Protein AF-A0A7V9C7K5-F1 (afdb_monomer_lite)

Structure (mmCIF, N/CA/C/O backbone):
data_AF-A0A7V9C7K5-F1
#
_entry.id   AF-A0A7V9C7K5-F1
#
loop_
_atom_site.group_PDB
_atom_site.id
_atom_site.type_symbol
_atom_site.label_atom_id
_atom_site.label_alt_id
_atom_site.label_comp_id
_atom_site.label_asym_id
_atom_site.label_entity_id
_atom_site.label_seq_id
_atom_site.pdbx_PDB_ins_code
_atom_site.Cartn_x
_atom_site.Cartn_y
_atom_site.Cartn_z
_atom_site.occupancy
_atom_site.B_iso_or_equiv
_atom_site.auth_seq_id
_atom_site.auth_comp_id
_atom_site.auth_asym_id
_atom_site.auth_atom_id
_atom_site.pdbx_PDB_model_num
ATOM 1 N N . MET A 1 1 ? -25.939 -5.970 -21.299 1.00 39.88 1 MET A N 1
ATOM 2 C CA . MET A 1 1 ? -26.131 -7.167 -20.452 1.00 39.88 1 MET A CA 1
ATOM 3 C C . MET A 1 1 ? -26.220 -6.704 -18.999 1.00 39.88 1 MET A C 1
ATOM 5 O O . MET A 1 1 ? -25.202 -6.339 -18.429 1.00 39.88 1 MET A O 1
ATOM 9 N N . GLN A 1 2 ? -27.435 -6.570 -18.451 1.00 44.00 2 GLN A N 1
ATOM 10 C CA . GLN A 1 2 ? -27.662 -6.111 -17.072 1.00 44.00 2 GLN A CA 1
ATOM 11 C C . GLN A 1 2 ? -27.329 -7.245 -16.097 1.00 44.00 2 GLN A C 1
ATOM 13 O O . GLN A 1 2 ? -27.963 -8.296 -16.123 1.00 44.00 2 GLN A O 1
ATOM 18 N N . VAL A 1 3 ? -26.332 -7.040 -15.238 1.00 47.56 3 VAL A N 1
ATOM 19 C CA . VAL A 1 3 ? -26.107 -7.907 -14.076 1.00 47.56 3 VAL A CA 1
ATOM 20 C C . VAL A 1 3 ? -27.275 -7.720 -13.092 1.00 47.56 3 VAL A C 1
ATOM 22 O O . VAL A 1 3 ? -27.570 -6.576 -12.738 1.00 47.56 3 VAL A O 1
ATOM 25 N N . PRO A 1 4 ? -27.974 -8.790 -12.666 1.00 46.19 4 PRO A N 1
ATOM 26 C CA . PRO A 1 4 ? -29.141 -8.668 -11.796 1.00 46.19 4 PRO A CA 1
ATOM 27 C C . PRO A 1 4 ? -28.734 -8.042 -10.456 1.00 46.19 4 PRO A C 1
ATOM 29 O O . PRO A 1 4 ? -27.679 -8.361 -9.915 1.00 46.19 4 PRO A O 1
ATOM 32 N N . ALA A 1 5 ? -29.564 -7.159 -9.895 1.00 57.00 5 ALA A N 1
ATOM 33 C CA . ALA A 1 5 ? -29.251 -6.371 -8.694 1.00 57.00 5 ALA A CA 1
ATOM 34 C C . ALA A 1 5 ? -28.747 -7.208 -7.491 1.00 57.00 5 ALA A C 1
ATOM 36 O O . ALA A 1 5 ? -27.922 -6.732 -6.708 1.00 57.00 5 ALA A O 1
ATOM 37 N N . LEU A 1 6 ? -29.169 -8.476 -7.399 1.00 57.75 6 LEU A N 1
ATOM 38 C CA . LEU A 1 6 ? -28.705 -9.467 -6.420 1.00 57.75 6 LEU A CA 1
ATOM 39 C C . LEU A 1 6 ? -27.199 -9.775 -6.519 1.00 57.75 6 LEU A C 1
ATOM 41 O O . LEU A 1 6 ? -26.538 -9.899 -5.489 1.00 57.75 6 LEU A O 1
ATOM 45 N N . SER A 1 7 ? -26.625 -9.843 -7.726 1.00 68.75 7 SER A N 1
ATOM 46 C CA . SER A 1 7 ? -25.187 -10.095 -7.898 1.00 68.75 7 SER A CA 1
ATOM 47 C C . SER A 1 7 ? -24.347 -8.882 -7.500 1.00 68.75 7 SER A C 1
ATOM 49 O O . SER A 1 7 ? -23.262 -9.035 -6.940 1.00 68.75 7 SER A O 1
ATOM 51 N N . ARG A 1 8 ? -24.870 -7.668 -7.718 1.00 66.44 8 ARG A N 1
ATOM 52 C CA . ARG A 1 8 ? -24.207 -6.417 -7.333 1.00 66.44 8 ARG A CA 1
ATOM 53 C C . ARG A 1 8 ? -24.198 -6.232 -5.816 1.00 66.44 8 ARG A C 1
ATOM 55 O O . ARG A 1 8 ? -23.147 -5.931 -5.260 1.00 66.44 8 ARG A O 1
ATOM 62 N N . ALA A 1 9 ? -25.324 -6.469 -5.143 1.00 70.50 9 ALA A N 1
ATOM 63 C CA . ALA A 1 9 ? -25.406 -6.401 -3.684 1.00 70.50 9 ALA A CA 1
ATOM 64 C C . ALA A 1 9 ? -24.501 -7.449 -3.012 1.00 70.50 9 ALA A C 1
ATOM 66 O O . ALA A 1 9 ? -23.705 -7.102 -2.142 1.00 70.50 9 ALA A O 1
ATOM 67 N N . ALA A 1 10 ? -24.528 -8.703 -3.477 1.00 69.06 10 ALA A N 1
ATOM 68 C CA . ALA A 1 10 ? -23.636 -9.752 -2.980 1.00 69.06 10 ALA A CA 1
ATOM 69 C C . ALA A 1 10 ? -22.152 -9.425 -3.225 1.00 69.06 10 ALA A C 1
ATOM 71 O O . ALA A 1 10 ? -21.309 -9.662 -2.359 1.00 69.06 10 ALA A O 1
ATOM 72 N N . HIS A 1 11 ? -21.817 -8.826 -4.374 1.00 66.25 11 HIS A N 1
ATOM 73 C CA . HIS A 1 11 ? -20.457 -8.374 -4.657 1.00 66.25 11 HIS A CA 1
ATOM 74 C C . HIS A 1 11 ? -20.013 -7.266 -3.689 1.00 66.25 11 HIS A C 1
ATOM 76 O O . HIS A 1 11 ? -18.880 -7.309 -3.198 1.00 66.25 11 HIS A O 1
ATOM 82 N N . LEU A 1 12 ? -20.874 -6.288 -3.405 1.00 70.06 12 LEU A N 1
ATOM 83 C CA . LEU A 1 12 ? -20.567 -5.206 -2.469 1.00 70.06 12 LEU A CA 1
ATOM 84 C C . LEU A 1 12 ? -20.406 -5.733 -1.041 1.00 70.06 12 LEU A C 1
ATOM 86 O O . LEU A 1 12 ? -19.430 -5.384 -0.388 1.00 70.06 12 LEU A O 1
ATOM 90 N N . VAL A 1 13 ? -21.274 -6.645 -0.597 1.00 65.94 13 VAL A N 1
ATOM 91 C CA . VAL A 1 13 ? -21.163 -7.324 0.706 1.00 65.94 13 VAL A CA 1
ATOM 92 C C . VAL A 1 13 ? -19.865 -8.130 0.798 1.00 65.94 13 VAL A C 1
ATOM 94 O O . VAL A 1 13 ? -19.147 -8.038 1.789 1.00 65.94 13 VAL A O 1
ATOM 97 N N . ARG A 1 14 ? -19.489 -8.861 -0.257 1.00 68.06 14 ARG A N 1
ATOM 98 C CA . ARG A 1 14 ? -18.212 -9.586 -0.296 1.00 68.06 14 ARG A CA 1
ATOM 99 C C . ARG A 1 14 ? -17.014 -8.641 -0.217 1.00 68.06 14 ARG A C 1
ATOM 101 O O . ARG A 1 14 ? -16.077 -8.932 0.516 1.00 68.06 14 ARG A O 1
ATOM 108 N N . ARG A 1 15 ? -17.037 -7.516 -0.943 1.00 67.19 15 ARG A N 1
ATOM 109 C CA . ARG A 1 15 ? -15.987 -6.484 -0.855 1.00 67.19 15 ARG A CA 1
ATOM 110 C C . ARG A 1 15 ? -15.932 -5.859 0.537 1.00 67.19 15 ARG A C 1
ATOM 112 O O . ARG A 1 15 ? -14.847 -5.692 1.073 1.00 67.19 15 ARG A O 1
ATOM 119 N N . PHE A 1 16 ? -17.086 -5.582 1.133 1.00 60.59 16 PHE A N 1
ATOM 120 C CA . PHE A 1 16 ? -17.205 -5.056 2.488 1.00 60.59 16 PHE A CA 1
ATOM 121 C C . PHE A 1 16 ? -16.574 -6.000 3.516 1.00 60.59 16 PHE A C 1
ATOM 123 O O . PHE A 1 16 ? -15.727 -5.574 4.293 1.00 60.59 16 PHE A O 1
ATOM 130 N N . PHE A 1 17 ? -16.889 -7.297 3.465 1.00 57.97 17 PHE A N 1
ATOM 131 C CA . PHE A 1 17 ? -16.252 -8.285 4.337 1.00 57.97 17 PHE A CA 1
ATOM 132 C C . PHE A 1 17 ? -14.771 -8.515 4.010 1.00 57.97 17 PHE A C 1
ATOM 134 O O . PHE A 1 17 ? -14.002 -8.786 4.920 1.00 57.97 17 PHE A O 1
ATOM 141 N N . GLN A 1 18 ? -14.333 -8.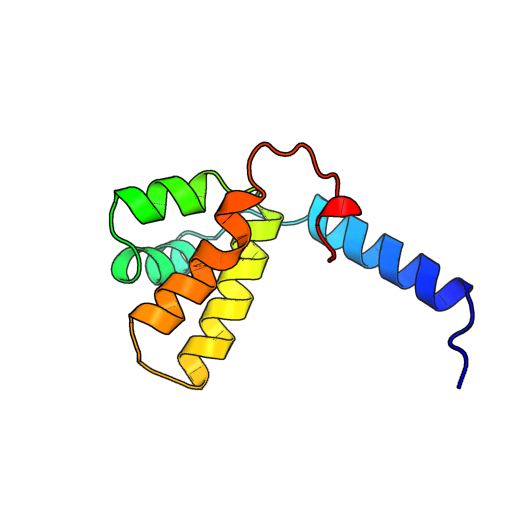374 2.755 1.00 65.12 18 GLN A N 1
ATOM 142 C CA . GLN A 1 18 ? -12.905 -8.427 2.401 1.00 65.12 18 GLN A CA 1
ATOM 143 C C . GLN A 1 18 ? -12.110 -7.247 2.971 1.00 65.12 18 GLN A C 1
ATOM 145 O O . GLN A 1 18 ? -10.961 -7.432 3.355 1.00 65.12 18 GLN A O 1
ATOM 150 N N . VAL A 1 19 ? -12.723 -6.064 3.051 1.00 63.53 19 VAL A N 1
ATOM 151 C CA . VAL A 1 19 ? -12.152 -4.885 3.717 1.00 63.53 19 VAL A CA 1
ATOM 152 C C . VAL A 1 19 ? -12.158 -5.078 5.236 1.00 63.53 19 VAL A C 1
ATOM 154 O O . VAL A 1 19 ? -11.126 -4.892 5.869 1.00 63.53 19 VAL A O 1
ATOM 157 N N . LEU A 1 20 ? -13.277 -5.521 5.823 1.00 60.62 20 LEU A N 1
ATOM 158 C CA . LEU A 1 20 ? -13.393 -5.737 7.274 1.00 60.62 20 LEU A CA 1
ATOM 159 C C . LEU A 1 20 ? -12.520 -6.880 7.809 1.00 60.62 20 LEU A C 1
ATOM 161 O O . LEU A 1 20 ? -12.093 -6.834 8.957 1.00 60.62 20 LEU A O 1
ATOM 165 N N . LEU A 1 21 ? -12.276 -7.916 7.006 1.00 67.12 21 LEU A N 1
ATOM 166 C CA . LEU A 1 21 ? -11.436 -9.064 7.367 1.00 67.12 21 LEU A CA 1
ATOM 167 C C . LEU A 1 21 ? -10.006 -8.929 6.829 1.00 67.12 21 LEU A C 1
ATOM 169 O O . LEU A 1 21 ? -9.248 -9.905 6.863 1.00 67.12 21 LEU A O 1
ATOM 173 N N . ALA A 1 22 ? -9.638 -7.758 6.299 1.00 71.94 22 ALA A N 1
ATOM 174 C CA . ALA A 1 22 ? -8.281 -7.509 5.850 1.00 71.94 22 ALA A CA 1
ATOM 175 C C . ALA A 1 22 ? -7.327 -7.702 7.035 1.00 71.94 22 ALA A C 1
ATOM 177 O O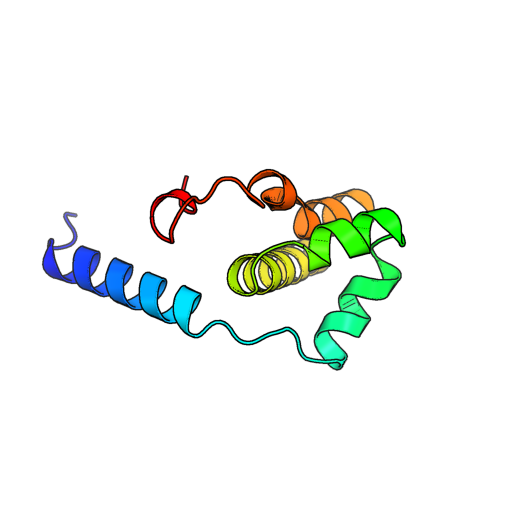 . ALA A 1 22 ? -7.489 -7.106 8.098 1.00 71.94 22 ALA A O 1
ATOM 178 N N . ARG A 1 23 ? -6.347 -8.589 6.854 1.00 82.31 23 ARG A N 1
ATOM 179 C CA . ARG A 1 23 ? -5.316 -8.860 7.857 1.00 82.31 23 ARG A CA 1
ATOM 180 C C . ARG A 1 23 ? -4.112 -7.952 7.625 1.00 82.31 23 ARG A C 1
ATOM 182 O O . ARG A 1 23 ? -3.785 -7.735 6.451 1.00 82.31 23 ARG A O 1
ATOM 189 N N . PRO A 1 24 ? -3.439 -7.496 8.697 1.00 87.06 24 PRO A N 1
ATOM 190 C CA . PRO A 1 24 ? -2.172 -6.788 8.582 1.00 87.06 24 PRO A CA 1
ATOM 191 C C . PRO A 1 24 ? -1.190 -7.534 7.681 1.00 87.06 24 PRO A C 1
ATOM 193 O O . PRO A 1 24 ? -1.277 -8.759 7.525 1.00 87.06 24 PRO A O 1
ATOM 196 N N . LEU A 1 25 ? -0.269 -6.783 7.087 1.00 89.25 25 LEU A N 1
ATOM 197 C CA . LEU A 1 25 ? 0.838 -7.350 6.329 1.00 89.25 25 LEU A CA 1
ATOM 198 C C . LEU A 1 25 ? 1.631 -8.316 7.212 1.00 89.25 25 LEU A C 1
ATOM 200 O O . LEU A 1 25 ? 1.862 -8.079 8.398 1.00 89.25 25 LEU A O 1
ATOM 204 N N . THR A 1 26 ? 2.037 -9.433 6.626 1.00 92.50 26 THR A N 1
ATOM 205 C CA . THR A 1 26 ? 3.007 -10.329 7.254 1.00 92.50 26 THR A CA 1
ATOM 206 C C . THR A 1 26 ? 4.392 -9.683 7.246 1.00 92.50 26 THR A C 1
ATOM 208 O O . THR A 1 26 ? 4.689 -8.853 6.390 1.00 92.50 26 THR A O 1
ATOM 211 N N . ALA A 1 27 ? 5.290 -10.117 8.135 1.00 91.69 27 ALA A N 1
ATOM 212 C CA . ALA A 1 27 ? 6.671 -9.619 8.150 1.00 91.69 27 ALA A CA 1
ATOM 213 C C . ALA A 1 27 ? 7.381 -9.786 6.789 1.00 91.69 27 ALA A C 1
ATOM 215 O O . ALA A 1 27 ? 8.146 -8.922 6.374 1.00 91.69 27 ALA A O 1
ATOM 216 N N . ALA A 1 28 ? 7.082 -10.871 6.065 1.00 93.25 28 ALA A N 1
ATOM 217 C CA . ALA A 1 28 ? 7.622 -11.121 4.730 1.00 93.25 28 ALA A CA 1
ATOM 218 C C . ALA A 1 28 ? 7.059 -10.172 3.658 1.00 93.25 28 ALA A C 1
ATOM 220 O O . ALA A 1 28 ? 7.742 -9.879 2.681 1.00 93.25 28 ALA A O 1
ATOM 221 N N . GLU A 1 29 ? 5.817 -9.712 3.814 1.00 94.38 29 GLU A N 1
ATOM 222 C CA . GLU A 1 29 ? 5.215 -8.703 2.940 1.00 94.38 29 GLU A CA 1
ATOM 223 C C . GLU A 1 29 ? 5.750 -7.303 3.280 1.00 94.38 29 GLU A C 1
ATOM 225 O O . GLU A 1 29 ? 6.129 -6.571 2.371 1.00 94.38 29 GLU A O 1
ATOM 230 N N . SER A 1 30 ? 5.882 -6.952 4.565 1.00 93.19 30 SER A N 1
ATOM 231 C CA . SER A 1 30 ? 6.496 -5.685 4.997 1.00 93.19 30 SER A CA 1
ATOM 232 C C . SER A 1 30 ? 7.943 -5.543 4.517 1.00 93.19 30 SER A C 1
ATOM 234 O O . SER A 1 30 ? 8.306 -4.490 3.999 1.00 93.19 30 SER A O 1
ATOM 236 N N . ALA A 1 31 ? 8.732 -6.621 4.557 1.00 93.81 31 ALA A N 1
ATOM 237 C CA . ALA A 1 31 ? 10.106 -6.631 4.048 1.00 93.81 31 ALA A CA 1
ATOM 238 C C . ALA A 1 31 ? 10.218 -6.344 2.535 1.00 93.81 31 ALA A C 1
ATOM 240 O O . ALA A 1 31 ? 11.290 -5.989 2.051 1.00 93.81 31 ALA A O 1
ATOM 241 N N . GLN A 1 32 ? 9.129 -6.491 1.767 1.00 93.56 32 GLN A N 1
ATOM 242 C CA . GLN A 1 32 ? 9.094 -6.114 0.345 1.00 93.56 32 GLN A CA 1
ATOM 243 C C . GLN A 1 32 ? 8.845 -4.616 0.149 1.00 93.56 32 GLN A C 1
ATOM 245 O O . GLN A 1 32 ? 9.226 -4.065 -0.881 1.00 93.56 32 GLN A O 1
ATOM 250 N N . VAL A 1 33 ? 8.196 -3.972 1.120 1.00 93.31 33 VAL A N 1
ATOM 251 C CA . VAL A 1 33 ? 7.857 -2.544 1.106 1.00 93.31 33 VAL A CA 1
ATOM 252 C C . VAL A 1 33 ? 9.029 -1.708 1.632 1.00 93.31 33 VAL A C 1
ATOM 254 O O . VAL A 1 33 ? 9.312 -0.652 1.069 1.00 93.31 33 VAL A O 1
ATOM 257 N N . ASP A 1 34 ? 9.740 -2.200 2.656 1.00 92.81 34 ASP A N 1
ATOM 258 C CA . ASP A 1 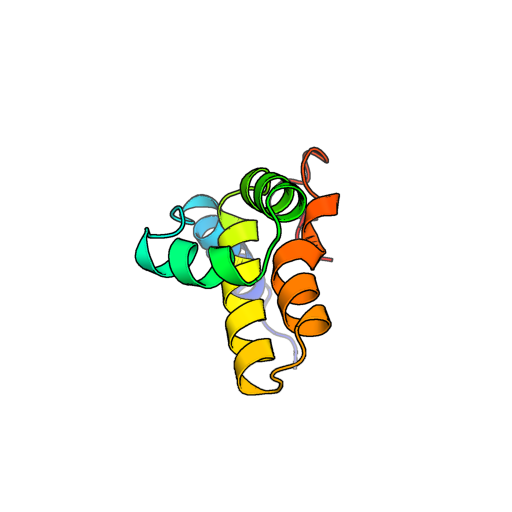34 ? 10.876 -1.524 3.311 1.00 92.81 34 ASP A CA 1
ATOM 259 C C . ASP A 1 34 ? 11.915 -0.929 2.333 1.00 92.81 34 ASP A C 1
ATOM 261 O O . ASP A 1 34 ? 12.261 0.236 2.488 1.00 92.81 34 ASP A O 1
ATOM 265 N N . PRO A 1 35 ? 12.411 -1.645 1.301 1.00 94.56 35 PRO A N 1
ATOM 266 C CA . PRO A 1 35 ? 13.434 -1.092 0.407 1.00 94.56 35 PRO A CA 1
ATOM 267 C C . PRO A 1 35 ? 12.886 -0.099 -0.630 1.00 94.56 35 PRO A C 1
ATOM 269 O O . PRO A 1 35 ? 13.664 0.496 -1.375 1.00 94.56 35 PRO A O 1
ATOM 272 N N . VAL A 1 36 ? 11.562 0.035 -0.750 1.00 95.31 36 VAL A N 1
ATOM 273 C CA . VAL A 1 36 ? 10.913 0.877 -1.767 1.00 95.31 36 VAL A CA 1
ATOM 274 C C . VAL A 1 36 ? 10.622 2.271 -1.221 1.00 95.31 36 VAL A C 1
ATOM 276 O O . VAL A 1 36 ? 10.657 3.245 -1.973 1.00 95.31 36 VAL A O 1
ATOM 279 N N . LEU A 1 37 ? 10.334 2.377 0.073 1.00 95.38 37 LEU A N 1
ATOM 280 C CA . LEU A 1 37 ? 9.951 3.617 0.737 1.00 95.38 37 LEU A CA 1
ATOM 281 C C . LEU A 1 37 ? 11.093 4.107 1.627 1.00 95.38 37 LEU A C 1
ATOM 283 O O . LEU A 1 37 ? 11.748 3.315 2.295 1.00 95.38 37 LEU A O 1
ATOM 287 N N . ASP A 1 38 ? 11.318 5.419 1.658 1.00 94.69 38 ASP A N 1
ATOM 288 C CA . ASP A 1 38 ? 12.096 6.007 2.747 1.00 94.69 38 ASP A CA 1
ATOM 289 C C . ASP A 1 38 ? 11.286 6.006 4.053 1.00 94.69 38 ASP A C 1
ATOM 291 O O . ASP A 1 38 ? 10.085 5.729 4.057 1.00 94.69 38 ASP A O 1
ATOM 295 N N . GLU A 1 39 ? 11.939 6.339 5.165 1.00 93.38 39 GLU A N 1
ATOM 296 C CA . GLU A 1 39 ? 11.321 6.343 6.497 1.00 93.38 39 GLU A CA 1
ATOM 297 C C . GLU A 1 39 ? 10.027 7.176 6.547 1.00 93.38 39 GLU A C 1
ATOM 299 O O . GLU A 1 39 ? 9.015 6.752 7.104 1.00 93.38 39 GLU A O 1
ATOM 304 N N . SER A 1 40 ? 10.028 8.353 5.912 1.00 93.19 40 SER A N 1
ATOM 305 C CA . SER A 1 40 ? 8.872 9.256 5.927 1.00 93.19 40 SER A CA 1
ATOM 306 C C . SER A 1 40 ? 7.685 8.693 5.147 1.00 93.19 40 SER A C 1
ATOM 308 O O . SER A 1 40 ? 6.545 8.728 5.608 1.00 93.19 40 SER A O 1
ATOM 310 N N . SER A 1 41 ? 7.965 8.108 3.988 1.00 93.69 41 SER A N 1
ATOM 311 C CA . SER A 1 41 ? 6.986 7.469 3.124 1.00 93.69 41 SER A CA 1
ATOM 312 C C . SER A 1 41 ? 6.472 6.168 3.731 1.00 93.69 41 SER A C 1
ATOM 314 O O . SER A 1 41 ? 5.309 5.817 3.548 1.00 93.69 41 SER A O 1
ATOM 316 N N . ARG A 1 42 ? 7.316 5.452 4.479 1.00 95.50 42 ARG A N 1
ATOM 317 C CA . ARG A 1 42 ? 6.902 4.255 5.200 1.00 95.50 42 ARG A CA 1
ATOM 318 C C . ARG A 1 42 ? 5.932 4.589 6.327 1.00 95.50 42 ARG A C 1
ATOM 320 O O . ARG A 1 42 ? 4.883 3.965 6.396 1.00 95.50 42 ARG A O 1
ATOM 327 N N . SER A 1 43 ? 6.214 5.618 7.121 1.00 93.81 43 SER A N 1
ATOM 328 C CA . SER A 1 43 ? 5.278 6.093 8.148 1.00 93.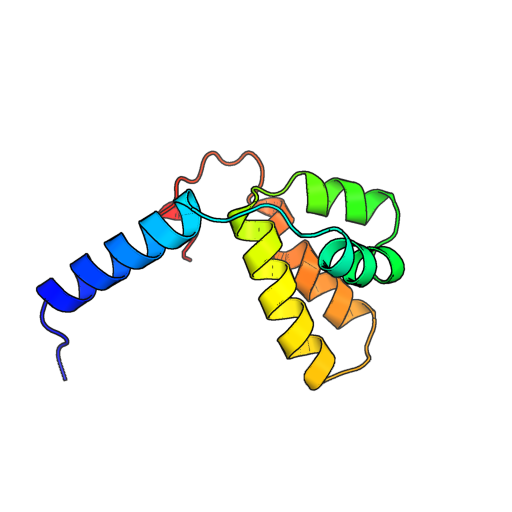81 43 SER A CA 1
ATOM 329 C C . SER A 1 43 ? 3.894 6.406 7.556 1.00 93.81 43 SER A C 1
ATOM 331 O O . SER A 1 43 ? 2.872 5.922 8.033 1.00 93.81 43 SER A O 1
ATOM 333 N N . LEU A 1 44 ? 3.868 7.104 6.417 1.00 92.75 44 LEU A N 1
ATOM 334 C CA . LEU A 1 44 ? 2.641 7.385 5.671 1.00 92.75 44 LEU A CA 1
ATOM 335 C C . LEU A 1 44 ? 1.892 6.121 5.212 1.00 92.75 44 LEU A C 1
ATOM 337 O O . LEU A 1 44 ? 0.666 6.066 5.284 1.00 92.75 44 LEU A O 1
ATOM 341 N N . PHE A 1 45 ? 2.613 5.111 4.731 1.00 93.69 45 PHE A N 1
ATOM 342 C CA . PHE A 1 45 ? 2.028 3.825 4.355 1.00 93.69 45 PHE A CA 1
ATOM 343 C C . PHE A 1 45 ? 1.444 3.083 5.566 1.00 93.69 45 PHE A C 1
ATOM 345 O O . PHE A 1 45 ? 0.345 2.533 5.488 1.00 93.69 45 PHE A O 1
ATOM 352 N N . ASP A 1 46 ? 2.154 3.095 6.693 1.00 92.31 46 ASP A N 1
ATOM 353 C CA . ASP A 1 46 ? 1.732 2.433 7.928 1.00 92.31 46 ASP A CA 1
ATOM 354 C C . ASP A 1 46 ? 0.499 3.113 8.554 1.00 92.31 46 ASP A C 1
ATOM 356 O O . ASP A 1 46 ? -0.331 2.432 9.160 1.00 92.31 46 ASP A O 1
ATOM 360 N N . ASP A 1 47 ? 0.323 4.420 8.332 1.00 90.88 47 ASP A N 1
ATOM 361 C CA . ASP A 1 47 ? -0.863 5.183 8.737 1.00 90.88 47 ASP A CA 1
ATOM 362 C C . ASP A 1 47 ? -2.125 4.829 7.923 1.00 90.88 47 ASP A C 1
ATOM 364 O O . ASP A 1 47 ? -3.244 5.148 8.335 1.00 90.88 47 ASP A O 1
ATOM 368 N N . GLN A 1 48 ? -1.992 4.175 6.763 1.00 88.56 48 GLN A N 1
ATOM 369 C CA . GLN A 1 48 ? -3.148 3.694 6.003 1.00 88.56 48 GLN A CA 1
ATOM 370 C C . GLN A 1 48 ? -3.874 2.574 6.759 1.00 88.56 48 GLN A C 1
ATOM 372 O O . GLN A 1 48 ? -3.252 1.738 7.412 1.00 88.56 48 GLN A O 1
ATOM 377 N N . ASP A 1 49 ? -5.197 2.469 6.599 1.00 86.94 49 ASP A N 1
ATOM 378 C CA . ASP A 1 49 ? -5.926 1.325 7.153 1.00 86.94 49 ASP A CA 1
ATOM 379 C C . ASP A 1 49 ? -5.433 0.011 6.521 1.00 86.94 49 ASP A C 1
ATOM 381 O O . ASP A 1 49 ? -5.060 -0.050 5.348 1.00 86.94 49 ASP A O 1
ATOM 385 N N . VAL A 1 50 ? -5.530 -1.090 7.269 1.00 87.69 50 VAL A N 1
ATOM 386 C CA . VAL A 1 50 ? -5.053 -2.423 6.854 1.00 87.69 50 VAL A CA 1
ATOM 387 C C . VAL A 1 50 ? -5.548 -2.841 5.462 1.00 87.69 50 VAL A C 1
ATOM 389 O O . VAL A 1 50 ? -4.812 -3.450 4.686 1.00 87.69 50 VAL A O 1
ATOM 392 N N . ALA A 1 51 ? -6.797 -2.524 5.117 1.00 83.75 51 ALA A N 1
ATOM 393 C CA . ALA A 1 51 ? -7.345 -2.841 3.800 1.00 83.75 51 ALA A CA 1
ATOM 394 C C . ALA A 1 51 ? -6.638 -2.083 2.664 1.00 83.75 51 ALA A C 1
ATOM 396 O O . ALA A 1 51 ? -6.396 -2.667 1.604 1.00 83.75 51 ALA A O 1
ATOM 397 N N . ASP A 1 52 ? -6.275 -0.824 2.903 1.00 85.62 52 ASP A N 1
ATOM 398 C CA . ASP A 1 52 ? -5.597 0.031 1.932 1.00 85.62 52 ASP A CA 1
ATOM 399 C C . ASP A 1 52 ? -4.133 -0.397 1.781 1.00 85.62 52 ASP A C 1
ATOM 401 O O . ASP A 1 52 ? -3.670 -0.552 0.654 1.00 85.62 52 ASP A O 1
ATOM 405 N N . GLN A 1 53 ? -3.449 -0.748 2.877 1.00 91.44 53 GLN A N 1
ATOM 406 C CA . GLN A 1 53 ? -2.103 -1.340 2.829 1.00 91.44 53 GLN A CA 1
ATOM 407 C C . GLN A 1 53 ? -2.068 -2.625 1.981 1.00 91.44 53 GLN A C 1
ATOM 409 O O . GLN A 1 53 ? -1.202 -2.811 1.121 1.00 91.44 53 GLN A O 1
ATOM 414 N N . ARG A 1 54 ? -3.049 -3.525 2.163 1.00 90.56 54 ARG A N 1
ATOM 415 C CA . ARG A 1 54 ? -3.164 -4.749 1.345 1.00 90.56 54 ARG A CA 1
ATOM 416 C C . ARG A 1 54 ? -3.444 -4.445 -0.124 1.00 90.56 54 ARG A C 1
ATOM 418 O O . ARG A 1 54 ? -2.928 -5.134 -1.013 1.00 90.56 54 ARG A O 1
ATOM 425 N N . HIS A 1 55 ? -4.306 -3.464 -0.385 1.00 89.25 55 HIS A N 1
ATOM 426 C CA . HIS A 1 55 ? -4.614 -3.045 -1.744 1.00 89.25 55 HIS A CA 1
ATOM 427 C C . HIS A 1 55 ? -3.367 -2.486 -2.431 1.00 89.25 55 HIS A C 1
ATOM 429 O O . HIS A 1 55 ? -3.008 -2.951 -3.513 1.00 89.25 55 HIS A O 1
ATOM 435 N N . ALA A 1 56 ? -2.670 -1.576 -1.757 1.00 92.12 56 ALA A N 1
ATOM 436 C CA . ALA A 1 56 ? -1.421 -0.982 -2.191 1.00 92.12 56 ALA A CA 1
ATOM 437 C C . ALA A 1 56 ? -0.354 -2.044 -2.498 1.00 92.12 56 ALA A C 1
ATOM 439 O O . ALA A 1 56 ? 0.218 -2.019 -3.586 1.00 92.12 56 ALA A O 1
ATOM 440 N N . LEU A 1 57 ? -0.166 -3.057 -1.638 1.00 94.75 57 LEU A N 1
ATOM 441 C CA . LEU A 1 57 ? 0.755 -4.168 -1.923 1.00 94.75 57 LEU A CA 1
ATOM 442 C C . LEU A 1 57 ? 0.357 -4.950 -3.190 1.00 94.75 57 LEU A C 1
ATOM 444 O O . LEU A 1 57 ? 1.204 -5.293 -4.014 1.00 94.75 57 LEU A O 1
ATOM 448 N N . THR A 1 58 ? -0.941 -5.197 -3.387 1.00 93.56 58 THR A N 1
ATOM 449 C CA . THR A 1 58 ? -1.439 -5.876 -4.597 1.00 93.56 58 THR A CA 1
ATOM 450 C C . THR A 1 58 ? -1.138 -5.062 -5.860 1.00 93.56 58 THR A C 1
ATOM 452 O O . THR A 1 58 ? -0.777 -5.628 -6.895 1.00 93.56 58 THR A O 1
ATOM 455 N N . VAL A 1 59 ? -1.302 -3.737 -5.802 1.00 93.50 59 VAL A N 1
ATOM 456 C CA . VAL A 1 59 ? -0.968 -2.832 -6.913 1.00 93.50 59 VAL A CA 1
ATOM 457 C C . VAL A 1 59 ? 0.543 -2.802 -7.132 1.00 93.50 59 VAL A C 1
ATOM 459 O O . VAL A 1 59 ? 0.982 -2.933 -8.273 1.00 93.50 59 VAL A O 1
ATOM 462 N N . PHE A 1 60 ? 1.334 -2.734 -6.061 1.00 96.06 60 PHE A N 1
ATOM 463 C CA . PHE A 1 60 ? 2.791 -2.802 -6.109 1.00 96.06 60 PHE A CA 1
ATOM 464 C C . PHE A 1 60 ? 3.281 -4.056 -6.834 1.00 96.06 60 PHE A C 1
ATOM 466 O O . PHE A 1 60 ? 4.080 -3.928 -7.753 1.00 96.06 60 PHE A O 1
ATOM 473 N N . HIS A 1 61 ? 2.760 -5.249 -6.523 1.00 95.81 61 HIS A N 1
ATOM 474 C CA . HIS A 1 61 ? 3.148 -6.480 -7.228 1.00 95.81 61 HIS A CA 1
ATOM 475 C C . HIS A 1 61 ? 2.837 -6.429 -8.726 1.00 95.81 61 HIS A C 1
ATOM 477 O O . HIS A 1 61 ? 3.647 -6.862 -9.543 1.00 95.81 61 HIS A O 1
ATOM 483 N N . ARG A 1 62 ? 1.683 -5.869 -9.107 1.00 95.19 62 ARG A N 1
ATOM 484 C CA . ARG A 1 62 ? 1.304 -5.715 -10.522 1.00 95.19 62 ARG A CA 1
ATOM 485 C C . ARG A 1 62 ? 2.207 -4.727 -11.252 1.00 95.19 62 ARG A C 1
ATOM 487 O O . ARG A 1 62 ? 2.601 -4.995 -12.381 1.00 95.19 62 ARG A O 1
ATOM 494 N N . VAL A 1 63 ? 2.538 -3.608 -10.612 1.00 96.06 63 VAL A N 1
ATOM 495 C CA . VAL A 1 63 ? 3.461 -2.611 -11.166 1.00 96.06 63 VAL A CA 1
ATOM 496 C C . VAL A 1 63 ? 4.869 -3.189 -11.258 1.0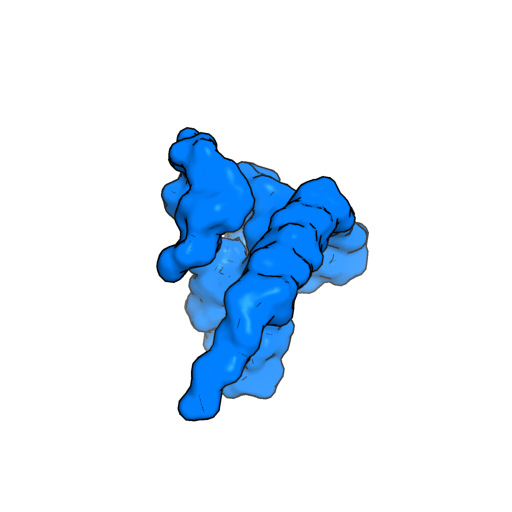0 96.06 63 VAL A C 1
ATOM 498 O O . VAL A 1 63 ? 5.496 -3.079 -12.306 1.00 96.06 63 VAL A O 1
ATOM 501 N N . ALA A 1 64 ? 5.340 -3.875 -10.217 1.00 94.94 64 ALA A N 1
ATOM 502 C CA . ALA A 1 64 ? 6.658 -4.496 -10.181 1.00 94.94 64 ALA A CA 1
ATOM 503 C C . ALA A 1 64 ? 6.838 -5.569 -11.263 1.00 94.94 64 ALA A C 1
ATOM 505 O O . ALA A 1 64 ? 7.938 -5.700 -11.788 1.00 94.94 64 ALA A O 1
ATOM 506 N N . ALA A 1 65 ? 5.766 -6.274 -11.643 1.00 96.31 65 ALA A N 1
ATOM 507 C CA . ALA A 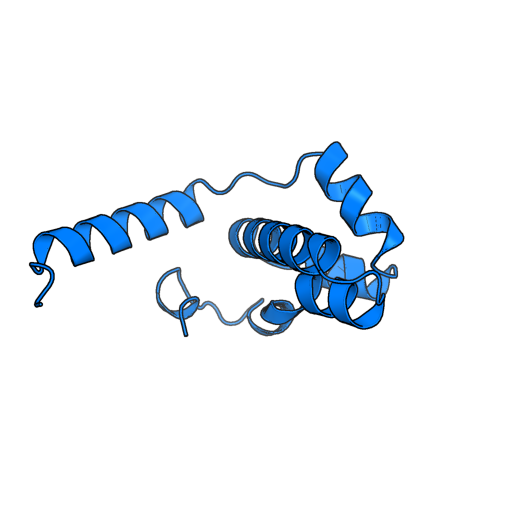1 65 ? 5.777 -7.223 -12.756 1.00 96.31 65 ALA A CA 1
ATOM 508 C C . ALA A 1 65 ? 5.889 -6.559 -14.144 1.00 96.31 65 ALA A C 1
ATOM 510 O O . ALA A 1 65 ? 6.283 -7.222 -15.100 1.00 96.31 65 ALA A O 1
ATOM 511 N N . GLY A 1 66 ? 5.519 -5.280 -14.273 1.00 94.19 66 GLY A N 1
ATOM 512 C CA . GLY A 1 66 ? 5.552 -4.540 -15.539 1.00 94.19 66 GLY A CA 1
ATOM 513 C C . GLY A 1 66 ? 6.702 -3.539 -15.666 1.00 94.19 66 GLY A C 1
ATOM 514 O O . GLY A 1 66 ? 7.037 -3.144 -16.780 1.00 94.19 66 GLY A O 1
ATOM 515 N N . THR A 1 67 ? 7.293 -3.096 -14.552 1.00 93.31 67 THR A N 1
ATOM 516 C CA . THR A 1 67 ? 8.387 -2.117 -14.541 1.00 93.31 67 THR A CA 1
ATOM 517 C C . THR A 1 67 ? 9.247 -2.195 -13.277 1.00 93.31 67 THR A C 1
ATOM 519 O O . THR A 1 67 ? 8.758 -2.456 -12.172 1.00 93.31 67 THR A O 1
ATOM 522 N N . ASP A 1 68 ? 10.537 -1.892 -13.442 1.00 91.81 68 ASP A N 1
ATOM 523 C CA . ASP A 1 68 ? 11.513 -1.702 -12.363 1.00 91.81 68 ASP A CA 1
ATOM 524 C C . ASP A 1 68 ? 11.659 -0.242 -11.908 1.00 91.81 68 ASP A C 1
ATOM 526 O O . ASP A 1 68 ? 12.435 0.052 -11.001 1.00 91.81 68 ASP A O 1
ATOM 530 N N . ALA A 1 69 ? 10.904 0.688 -12.500 1.00 94.56 69 ALA A N 1
ATOM 531 C CA . ALA A 1 69 ? 10.995 2.102 -12.159 1.00 94.56 69 ALA A CA 1
ATOM 532 C C . ALA A 1 69 ? 10.597 2.356 -10.693 1.00 94.56 69 ALA A C 1
ATOM 534 O O . ALA A 1 69 ? 9.429 2.215 -10.317 1.00 94.56 69 ALA A O 1
ATOM 535 N N . ALA A 1 70 ? 11.564 2.798 -9.882 1.00 93.31 70 ALA A N 1
ATOM 536 C CA . ALA A 1 70 ? 11.355 3.099 -8.466 1.00 93.31 70 ALA A CA 1
ATOM 537 C C . ALA A 1 70 ? 10.189 4.081 -8.215 1.00 93.31 70 ALA A C 1
ATOM 539 O O . ALA A 1 70 ? 9.340 3.751 -7.387 1.00 93.31 70 ALA A O 1
ATOM 540 N N . PRO A 1 71 ? 10.026 5.189 -8.974 1.00 95.69 71 PRO A N 1
ATOM 541 C CA . PRO A 1 71 ? 8.899 6.100 -8.762 1.00 95.69 71 PRO A CA 1
ATOM 542 C C . PRO A 1 71 ? 7.529 5.442 -8.967 1.00 95.69 71 PRO A C 1
ATOM 544 O O . PRO A 1 71 ? 6.588 5.730 -8.236 1.00 95.69 71 PRO A O 1
ATOM 547 N N . ALA A 1 72 ? 7.406 4.524 -9.933 1.00 94.75 72 ALA A N 1
ATOM 548 C CA . ALA A 1 72 ? 6.147 3.824 -10.191 1.00 94.75 72 ALA A CA 1
ATOM 549 C C . ALA A 1 72 ? 5.801 2.849 -9.055 1.00 94.75 72 ALA A C 1
ATOM 551 O O . ALA A 1 72 ? 4.644 2.745 -8.647 1.00 94.75 72 ALA A O 1
ATOM 552 N N . ARG A 1 73 ? 6.811 2.157 -8.517 1.00 96.12 73 ARG A N 1
ATOM 553 C CA . ARG A 1 73 ? 6.663 1.244 -7.376 1.00 96.12 73 ARG A CA 1
ATOM 554 C C . ARG A 1 73 ? 6.322 1.986 -6.083 1.00 96.12 73 ARG A C 1
ATOM 556 O O . ARG A 1 73 ? 5.445 1.538 -5.352 1.00 96.12 73 ARG A O 1
ATOM 563 N N . GLN A 1 74 ? 6.949 3.136 -5.844 1.00 96.12 74 GLN A N 1
ATOM 564 C CA . GLN A 1 74 ? 6.618 4.026 -4.728 1.00 96.12 74 GLN A CA 1
ATOM 565 C C . GLN A 1 74 ? 5.189 4.560 -4.843 1.00 96.12 74 GLN A C 1
ATOM 567 O O . GLN A 1 74 ? 4.410 4.446 -3.899 1.00 96.12 74 GLN A O 1
ATOM 572 N N . ALA A 1 75 ? 4.811 5.067 -6.021 1.00 94.94 75 ALA A N 1
ATOM 573 C CA . ALA A 1 75 ? 3.459 5.557 -6.268 1.00 94.94 75 ALA A CA 1
ATOM 574 C C . ALA A 1 75 ? 2.406 4.465 -6.035 1.00 94.94 75 ALA A C 1
ATOM 576 O O . ALA A 1 75 ? 1.379 4.740 -5.430 1.00 94.94 75 ALA A O 1
ATOM 577 N N . ALA A 1 76 ? 2.666 3.219 -6.444 1.00 95.12 76 ALA A N 1
ATOM 578 C CA . ALA A 1 76 ? 1.753 2.102 -6.203 1.00 95.12 76 ALA A CA 1
ATOM 579 C C . ALA A 1 76 ? 1.454 1.884 -4.709 1.00 95.12 76 ALA A C 1
ATOM 581 O O . ALA A 1 76 ? 0.300 1.652 -4.342 1.00 95.12 76 ALA A O 1
ATOM 582 N N . LEU A 1 77 ? 2.484 1.988 -3.865 1.00 95.75 77 LEU A N 1
ATOM 583 C CA . LEU A 1 77 ? 2.362 1.815 -2.420 1.00 95.75 77 LEU A CA 1
ATOM 584 C C . LEU A 1 77 ? 1.638 2.997 -1.757 1.00 95.75 77 LEU A C 1
ATOM 586 O O . LEU A 1 77 ? 0.830 2.780 -0.866 1.00 95.75 77 LEU A O 1
ATOM 590 N N . LEU A 1 78 ? 1.871 4.226 -2.226 1.00 95.12 78 LEU A N 1
ATOM 591 C CA . LEU A 1 78 ? 1.386 5.446 -1.567 1.00 95.12 78 LEU A CA 1
ATOM 592 C C . LEU A 1 78 ? 0.128 6.069 -2.189 1.00 95.12 78 LEU A C 1
ATOM 594 O O . LEU A 1 78 ? -0.367 7.060 -1.658 1.00 95.12 78 LEU A O 1
ATOM 598 N N . HIS A 1 79 ? -0.397 5.542 -3.303 1.00 91.19 79 HIS A N 1
ATOM 599 C CA . HIS A 1 79 ? -1.424 6.231 -4.109 1.00 91.19 79 HIS A CA 1
ATOM 600 C C . HIS A 1 79 ? -2.691 6.640 -3.340 1.00 91.19 79 HIS A C 1
ATOM 602 O O . HIS A 1 79 ? -3.358 7.595 -3.728 1.00 91.19 79 HIS A O 1
ATOM 608 N N . ASP A 1 80 ? -2.997 5.935 -2.251 1.00 87.69 80 ASP A N 1
ATOM 609 C CA . ASP A 1 80 ? -4.195 6.126 -1.439 1.00 87.69 80 ASP A CA 1
ATOM 610 C C . ASP A 1 80 ? -3.909 6.710 -0.045 1.00 87.69 80 ASP A C 1
ATOM 612 O O . ASP A 1 80 ? -4.832 6.835 0.757 1.00 87.69 80 ASP A O 1
ATOM 616 N N . VAL A 1 81 ? -2.673 7.141 0.251 1.00 87.81 81 VAL A N 1
ATOM 617 C CA . VAL A 1 81 ? -2.318 7.741 1.554 1.00 87.81 81 VAL A CA 1
ATOM 618 C C . VAL A 1 81 ? -3.185 8.960 1.898 1.00 87.81 81 VAL A C 1
ATOM 620 O O . VAL A 1 81 ? -3.552 9.175 3.048 1.00 87.81 81 VAL A O 1
ATOM 623 N N . GLY A 1 82 ? -3.600 9.736 0.892 1.00 81.25 82 GLY A N 1
ATOM 624 C CA . GLY A 1 82 ? -4.473 10.898 1.086 1.00 81.25 82 GLY A CA 1
ATOM 625 C C . GLY A 1 82 ? -5.897 10.554 1.544 1.00 81.25 82 GLY A C 1
ATOM 626 O O . GLY A 1 82 ? -6.651 11.459 1.891 1.00 81.25 82 GLY A O 1
ATOM 627 N N . LYS A 1 83 ? -6.285 9.270 1.542 1.00 74.38 83 LYS A N 1
ATOM 628 C CA . LYS A 1 83 ? -7.576 8.799 2.070 1.00 74.38 83 LYS A CA 1
ATOM 629 C C . LYS A 1 83 ? -7.535 8.584 3.588 1.00 74.38 83 LYS A C 1
ATOM 631 O O . LYS A 1 83 ? -8.597 8.535 4.218 1.00 74.38 83 LYS A O 1
ATOM 636 N N . THR A 1 84 ? -6.341 8.487 4.176 1.00 69.81 84 THR A N 1
ATOM 637 C CA . THR A 1 84 ? -6.140 8.339 5.619 1.00 69.81 84 THR A CA 1
ATOM 638 C C . THR A 1 84 ? -6.734 9.537 6.367 1.00 69.81 84 THR A C 1
ATOM 640 O O . THR A 1 84 ? -6.513 10.690 6.010 1.00 69.81 84 THR A O 1
ATOM 643 N N . GLY A 1 85 ? -7.546 9.272 7.396 1.00 59.56 85 GLY A N 1
ATOM 644 C CA . GLY A 1 85 ? -8.172 10.311 8.225 1.00 59.56 85 GLY A CA 1
ATOM 645 C C . GLY A 1 85 ? -9.468 10.928 7.678 1.00 59.56 85 GLY A C 1
ATOM 646 O O . GLY A 1 85 ? -10.144 11.644 8.413 1.00 59.56 85 GLY A O 1
ATOM 647 N N . LEU A 1 86 ? -9.892 10.614 6.446 1.00 59.56 86 LEU A N 1
ATOM 648 C CA . LEU A 1 86 ? -11.132 11.166 5.871 1.00 59.56 86 LEU A CA 1
ATOM 649 C C . LEU A 1 86 ? -12.421 10.474 6.358 1.00 59.56 86 LEU A C 1
ATOM 651 O O . LEU A 1 86 ? -13.514 10.856 5.943 1.00 59.56 86 LEU A O 1
ATOM 655 N N . GLY A 1 87 ? -12.328 9.442 7.207 1.00 54.25 87 GLY A N 1
ATOM 656 C CA . GLY A 1 87 ? -13.501 8.730 7.741 1.00 54.25 87 GLY A CA 1
ATOM 657 C C . GLY A 1 87 ? -14.388 8.101 6.659 1.00 54.25 87 GLY A C 1
ATOM 658 O O . GLY A 1 87 ? -15.551 7.775 6.905 1.00 54.25 87 GLY A O 1
ATOM 659 N N . LEU A 1 88 ? -13.851 7.938 5.447 1.00 57.28 88 LEU A N 1
ATOM 660 C CA . LEU A 1 88 ? -14.535 7.324 4.324 1.00 57.28 88 LEU A CA 1
ATOM 661 C C . LEU A 1 88 ? -14.677 5.838 4.653 1.00 57.28 88 LEU A C 1
ATOM 663 O O . LEU A 1 88 ? -13.766 5.041 4.432 1.00 57.28 88 LEU A O 1
ATOM 667 N N . GLY A 1 89 ? -15.819 5.453 5.230 1.00 54.00 89 GLY A N 1
ATOM 668 C CA . GLY A 1 89 ? -16.169 4.045 5.420 1.00 54.00 89 GLY A CA 1
ATOM 669 C C . GLY A 1 89 ? -16.036 3.262 4.105 1.00 54.00 89 GLY A C 1
ATOM 670 O O . GLY A 1 89 ? -15.852 3.840 3.037 1.00 54.00 89 GLY A O 1
ATOM 671 N N . ALA A 1 90 ? -16.171 1.935 4.137 1.00 53.19 90 ALA A N 1
ATOM 672 C CA . ALA A 1 90 ? -15.898 1.054 2.988 1.00 53.19 90 ALA A CA 1
ATOM 673 C C . ALA A 1 90 ? -16.515 1.484 1.627 1.00 53.19 90 ALA A C 1
ATOM 675 O O . ALA A 1 90 ? -15.994 1.122 0.575 1.00 53.19 90 ALA A O 1
ATOM 676 N N . VAL A 1 91 ? -17.604 2.263 1.635 1.00 52.00 91 VAL A N 1
ATOM 677 C CA . VAL A 1 91 ? -18.266 2.814 0.439 1.00 52.00 91 VAL A CA 1
ATOM 678 C C . VAL A 1 91 ? -17.535 4.034 -0.148 1.00 52.00 91 VAL A C 1
ATOM 680 O O . VAL A 1 91 ? -17.455 4.150 -1.366 1.00 52.00 91 VAL A O 1
ATOM 683 N N . GLY A 1 92 ? -16.953 4.908 0.679 1.00 51.38 92 GLY A N 1
ATOM 684 C CA . GLY A 1 92 ? -16.220 6.100 0.222 1.00 51.38 92 GLY A CA 1
ATOM 685 C C . GLY A 1 92 ? -14.829 5.799 -0.348 1.00 51.38 92 GLY A C 1
ATOM 686 O O . GLY A 1 92 ? -14.229 6.655 -0.986 1.00 51.38 92 GLY A O 1
ATOM 687 N N . ARG A 1 93 ? -14.333 4.568 -0.161 1.00 56.12 93 ARG A N 1
ATOM 688 C CA . ARG A 1 93 ? -13.035 4.096 -0.672 1.00 56.12 93 ARG A CA 1
ATOM 689 C C . ARG A 1 93 ? -13.054 3.637 -2.133 1.00 56.12 93 ARG A C 1
ATOM 691 O O . ARG A 1 93 ? -11.993 3.379 -2.693 1.00 56.12 93 ARG A O 1
ATOM 698 N N . THR A 1 94 ? -14.237 3.510 -2.743 1.00 47.12 94 THR A N 1
ATOM 699 C CA . THR A 1 94 ? -14.394 3.061 -4.137 1.00 47.12 94 THR A CA 1
ATOM 700 C C . THR A 1 94 ? -14.854 4.220 -5.023 1.00 47.12 94 THR A C 1
ATOM 702 O O . THR A 1 94 ? -16.032 4.310 -5.362 1.00 47.12 94 THR A O 1
ATOM 705 N N . VAL A 1 95 ? -13.925 5.098 -5.393 1.00 47.00 95 VAL A N 1
ATOM 706 C CA . VAL A 1 95 ? -14.048 6.047 -6.513 1.00 47.00 95 VAL A CA 1
ATOM 707 C C . VAL A 1 95 ? -12.754 6.046 -7.303 1.00 47.00 95 VAL A C 1
ATOM 709 O O . VAL A 1 95 ? -11.690 5.928 -6.653 1.00 47.00 95 VAL A O 1
#

pLDDT: mean 80.36, std 16.95, range [39.88, 96.31]

Sequence (95 aa):
MQVPALSRAAHLVRRFFQVLLARPLTAAESAQVDPVLDESSRSLFDDQDVADQRHALTVFHRVAAGTDAAPARQAALLHDVGKTGLGLGAVGRTV

Radius of gyration: 15.03 Å; chains: 1; bounding box: 43×22×29 Å

Foldseek 3Di:
DDDPVVVVVVVLVVLLVCLVVQDADDPVLVVVVVVLDDPVLVVLLVLDRSSLQVQLSVQLVVQVVVDPDSVSSSCSSNVCSVVRPVPQRSPNSPD

Secondary structure (DSSP, 8-state):
-PPPHHHHHHHHHHHHHHHHTPPPPPHHHHHHHTTTS-HHHHHHHHTS-HHHHHHHHHHHHHHHHH---HHHHHHHHHTTGGGTTS---TTTT--